Protein AF-A0A7Y3I0J5-F1 (afdb_monomer_lite)

pLDDT: mean 95.9, std 3.93, range [68.69, 98.81]

Sequence (175 aa):
MQFVYGTRGTAEENRWASSRARADAEIFWYRGNGAIEVLPDTQFDAGRERDRSVVLYGNRSTNDAWATLLGDSPVQVDRDAVVIGEKRRAAADLGCLFLRPRPGSAVASVGVVSGTGVEGLRLTERLPYFVSGVAYPDLVLFGSSALETGADGVVAAGFFGHDWSVETGEIRWHD

Foldseek 3Di:
DAEEFFAQDDPLLRCLRQVLSVVVQVLCCVQVVDHHHYYYLVPDDCVPPVLEAYEYREFPRGHPCCCVFPVVPCWHADQFWIGRNPDIDGHRFKWKWAKDCGPPDPRYIYTYGYAHHSNNSVVSSPDPPVDPPDDAARIWMFGPCCVVVPPLRTQKGFYAAPVRHNVNTDIDGND

Secondary structure (DSSP, 8-state):
-EEEE--SS-HHHHHHHHHHHHHHHHHHHHHH----EEEEGGG--TTSSTTS-EEEES-TTT-THHHHHHTT-SEEE-SSEEEETTEEEE-SSEEEEEEEEPTT-SS-EEEEEEESHHHHHHHGGG--TTSTT----SEEEEETTHHHHGGGGEEEEEE--TTS-STTSEEEE--

Structure (mmCIF, N/CA/C/O backbone):
data_AF-A0A7Y3I0J5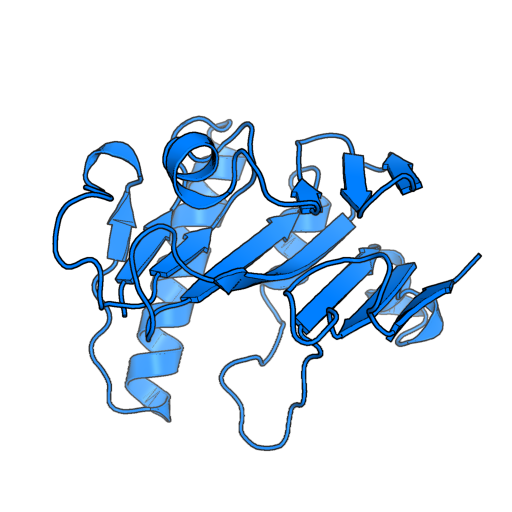-F1
#
_entry.id   AF-A0A7Y3I0J5-F1
#
loop_
_atom_site.group_PDB
_atom_site.id
_atom_site.type_symbol
_atom_site.label_atom_id
_atom_site.label_alt_id
_atom_site.label_comp_id
_atom_site.label_asym_id
_atom_site.label_entity_id
_atom_site.label_seq_id
_atom_site.pdbx_PDB_ins_code
_atom_site.Cartn_x
_atom_site.Cartn_y
_atom_site.Cartn_z
_atom_site.occupancy
_atom_site.B_iso_or_equiv
_atom_site.auth_seq_id
_atom_site.auth_comp_id
_atom_site.auth_asym_id
_atom_site.auth_atom_id
_atom_site.pdbx_PDB_model_num
ATOM 1 N N . MET A 1 1 ? -10.020 8.371 8.917 1.00 90.31 1 MET A N 1
ATOM 2 C CA . MET A 1 1 ? -8.874 7.758 8.221 1.00 90.31 1 MET A CA 1
ATOM 3 C C . MET A 1 1 ? -7.567 8.309 8.791 1.00 90.31 1 MET A C 1
ATOM 5 O O . MET A 1 1 ? -7.599 9.428 9.302 1.00 90.31 1 MET A O 1
ATOM 9 N N . GLN A 1 2 ? -6.480 7.534 8.766 1.00 96.81 2 GLN A N 1
ATOM 10 C CA . GLN A 1 2 ? -5.121 7.912 9.206 1.00 96.81 2 GLN A CA 1
ATOM 11 C C . GLN A 1 2 ? -4.100 7.527 8.133 1.00 96.81 2 GLN A C 1
ATOM 13 O O . GLN A 1 2 ? -4.255 6.482 7.505 1.00 96.81 2 GLN A O 1
ATOM 18 N N . PHE A 1 3 ? -3.064 8.335 7.933 1.00 98.25 3 PHE A N 1
ATOM 19 C CA . PHE A 1 3 ? -1.954 8.056 7.021 1.00 98.25 3 PHE A CA 1
ATOM 20 C C . PHE A 1 3 ? -0.700 7.746 7.828 1.00 98.25 3 PHE A C 1
ATOM 22 O O . PHE A 1 3 ? -0.236 8.582 8.600 1.00 98.25 3 PHE A O 1
ATOM 29 N N . VAL A 1 4 ? -0.162 6.543 7.648 1.00 98.69 4 VAL A N 1
ATOM 30 C CA . VAL A 1 4 ? 0.950 6.022 8.447 1.00 98.69 4 VAL A CA 1
ATOM 31 C C . VAL A 1 4 ? 2.129 5.729 7.533 1.00 98.69 4 VAL A C 1
ATOM 33 O O . VAL A 1 4 ? 2.058 4.834 6.689 1.00 98.69 4 VAL A O 1
ATOM 36 N N . TYR A 1 5 ? 3.216 6.480 7.688 1.00 98.81 5 TYR A N 1
ATOM 37 C CA . TYR A 1 5 ? 4.410 6.323 6.858 1.00 98.81 5 TYR A CA 1
ATOM 38 C C . TYR A 1 5 ? 5.519 5.548 7.570 1.00 98.81 5 TYR A C 1
ATOM 40 O O . TYR A 1 5 ? 5.724 5.694 8.775 1.00 98.81 5 TYR A O 1
ATOM 48 N N . GLY A 1 6 ? 6.243 4.733 6.803 1.00 98.50 6 GLY A N 1
ATOM 49 C CA . GLY A 1 6 ? 7.336 3.914 7.313 1.00 98.50 6 GLY A CA 1
ATOM 50 C C . GLY A 1 6 ? 8.575 4.719 7.710 1.00 98.50 6 GLY A C 1
ATOM 51 O O . GLY A 1 6 ? 8.897 5.729 7.077 1.00 98.50 6 GLY A O 1
ATOM 52 N N . THR A 1 7 ? 9.280 4.265 8.750 1.00 98.62 7 THR A N 1
ATOM 53 C CA . THR A 1 7 ? 10.529 4.891 9.230 1.00 98.62 7 THR A CA 1
ATOM 54 C C . THR A 1 7 ? 11.729 3.941 9.307 1.00 98.62 7 THR A C 1
ATOM 56 O O . THR A 1 7 ? 12.829 4.363 9.673 1.00 98.62 7 THR A O 1
ATOM 59 N N . ARG A 1 8 ? 11.566 2.667 8.927 1.00 98.31 8 ARG A N 1
ATOM 60 C CA . ARG A 1 8 ? 12.633 1.644 8.977 1.00 98.31 8 ARG A CA 1
ATOM 61 C C . ARG A 1 8 ? 13.441 1.500 7.694 1.00 98.31 8 ARG A C 1
ATOM 63 O O . ARG A 1 8 ? 14.372 0.696 7.630 1.00 98.31 8 ARG A O 1
ATOM 70 N N . GLY A 1 9 ? 13.098 2.277 6.675 1.00 97.31 9 GLY A N 1
ATOM 71 C CA . GLY A 1 9 ? 13.823 2.308 5.420 1.00 97.31 9 GLY A CA 1
ATOM 72 C C . GLY A 1 9 ? 15.169 3.023 5.498 1.00 97.31 9 GLY A C 1
ATOM 73 O O . GLY A 1 9 ? 15.611 3.526 6.533 1.00 97.31 9 GLY A O 1
ATOM 74 N N . THR A 1 10 ? 15.828 3.088 4.349 1.00 98.31 10 THR A N 1
ATOM 75 C CA . THR A 1 10 ? 16.941 4.002 4.102 1.00 98.31 10 THR A CA 1
ATOM 76 C C . THR A 1 10 ? 16.472 5.455 4.218 1.00 98.31 10 THR A C 1
ATOM 78 O O . THR A 1 10 ? 15.279 5.761 4.188 1.00 98.31 10 THR A O 1
ATOM 81 N N . ALA A 1 11 ? 17.419 6.394 4.286 1.00 98.38 11 ALA A N 1
ATOM 82 C CA . ALA A 1 11 ? 17.087 7.818 4.308 1.00 98.38 11 ALA A CA 1
ATOM 83 C C . ALA A 1 11 ? 16.247 8.256 3.092 1.00 98.38 11 ALA A C 1
ATOM 85 O O . ALA A 1 11 ? 15.446 9.180 3.207 1.00 98.38 11 ALA A O 1
ATOM 86 N N . GLU A 1 12 ? 16.418 7.616 1.934 1.00 98.12 12 GLU A N 1
ATOM 87 C CA . GLU A 1 12 ? 15.636 7.921 0.736 1.00 98.12 12 GLU A CA 1
ATOM 88 C C . GLU A 1 12 ? 14.224 7.328 0.794 1.00 98.12 12 GLU A C 1
ATOM 90 O O . GLU A 1 12 ? 13.264 8.061 0.562 1.00 98.12 12 GLU A O 1
ATOM 95 N N . GLU A 1 13 ? 14.085 6.063 1.202 1.00 98.44 13 GLU A N 1
ATOM 96 C CA . GLU A 1 13 ? 12.784 5.404 1.411 1.00 98.44 13 GLU A CA 1
ATOM 97 C C . GLU A 1 13 ? 11.933 6.163 2.449 1.00 98.44 13 GLU A C 1
ATOM 99 O O . GLU A 1 13 ? 10.762 6.456 2.210 1.00 98.44 13 GLU A O 1
ATOM 104 N N . ASN A 1 14 ? 12.538 6.574 3.570 1.00 98.62 14 ASN A N 1
ATOM 105 C CA . ASN A 1 14 ? 11.850 7.314 4.633 1.00 98.62 14 ASN A CA 1
ATOM 106 C C . ASN A 1 14 ? 11.419 8.721 4.182 1.00 98.62 14 ASN A C 1
ATOM 108 O O . ASN A 1 14 ? 10.335 9.202 4.538 1.00 98.62 14 ASN A O 1
ATOM 112 N N . ARG A 1 15 ? 12.257 9.404 3.387 1.00 98.50 15 ARG A N 1
ATOM 113 C CA . ARG A 1 15 ? 11.895 10.702 2.793 1.00 98.50 15 ARG A CA 1
ATOM 114 C C . ARG A 1 15 ? 10.734 10.557 1.823 1.00 98.50 15 ARG A C 1
ATOM 116 O O . ARG A 1 15 ? 9.812 11.366 1.895 1.00 98.50 15 ARG A O 1
ATOM 123 N N . TRP A 1 16 ? 10.760 9.546 0.957 1.00 98.44 16 TRP A N 1
ATOM 124 C CA . TRP A 1 16 ? 9.646 9.263 0.057 1.00 98.44 16 TRP A CA 1
ATOM 125 C C . TRP A 1 16 ? 8.353 9.017 0.847 1.00 98.44 16 TRP A C 1
ATOM 127 O O . TRP A 1 16 ? 7.366 9.707 0.607 1.00 98.44 16 TRP A O 1
ATOM 137 N N . ALA A 1 17 ? 8.371 8.130 1.849 1.00 98.56 17 ALA A N 1
ATOM 138 C CA . ALA A 1 17 ? 7.158 7.723 2.564 1.00 98.56 17 ALA A CA 1
ATOM 139 C C . ALA A 1 17 ? 6.494 8.904 3.286 1.00 98.56 17 ALA A C 1
ATOM 141 O O . ALA A 1 17 ? 5.294 9.143 3.143 1.00 98.56 17 ALA A O 1
ATOM 142 N N . SER A 1 18 ? 7.292 9.686 4.019 1.00 98.56 18 SER A N 1
ATOM 143 C CA . SER A 1 18 ? 6.804 10.878 4.722 1.00 98.56 18 SER A CA 1
ATOM 144 C C . SER A 1 18 ? 6.329 11.978 3.767 1.00 98.56 18 SER A C 1
ATOM 146 O O . SER A 1 18 ? 5.318 12.627 4.040 1.00 98.56 18 SER A O 1
ATOM 148 N N . SER A 1 19 ? 7.012 12.177 2.635 1.00 98.25 19 SER A N 1
ATOM 149 C CA . SER A 1 19 ? 6.626 13.186 1.638 1.00 98.25 19 SER A CA 1
ATOM 150 C C . SER A 1 19 ? 5.343 12.791 0.912 1.00 98.25 19 SER A C 1
ATOM 152 O O . SER A 1 19 ? 4.449 13.622 0.761 1.00 98.25 19 SER A O 1
ATOM 154 N N . ARG A 1 20 ? 5.212 11.516 0.523 1.00 98.00 20 ARG A N 1
ATOM 155 C CA . ARG A 1 20 ? 4.022 10.993 -0.154 1.00 98.00 20 ARG A CA 1
ATOM 156 C C . ARG A 1 20 ? 2.790 11.101 0.735 1.00 98.00 20 ARG A C 1
ATOM 158 O O . ARG A 1 20 ? 1.789 11.652 0.284 1.00 98.00 20 ARG A O 1
ATOM 165 N N . ALA A 1 21 ? 2.893 10.663 1.992 1.00 98.19 21 ALA A N 1
ATOM 166 C CA . ALA A 1 21 ? 1.796 10.729 2.954 1.00 98.19 21 ALA A CA 1
ATOM 167 C C . ALA A 1 21 ? 1.311 12.168 3.197 1.00 98.19 21 ALA A C 1
ATOM 169 O O . ALA A 1 21 ? 0.108 12.416 3.265 1.00 98.19 21 ALA A O 1
ATOM 170 N N . ARG A 1 22 ? 2.235 13.135 3.291 1.00 97.75 22 ARG A N 1
ATOM 171 C CA . ARG A 1 22 ? 1.891 14.560 3.430 1.00 97.75 22 ARG A CA 1
ATOM 172 C C . ARG A 1 22 ? 1.218 15.117 2.181 1.00 97.75 22 ARG A C 1
ATOM 174 O O . ARG A 1 22 ? 0.154 15.714 2.297 1.00 97.75 22 ARG A O 1
ATOM 181 N N . ALA A 1 23 ? 1.795 14.870 1.005 1.00 96.88 23 ALA A N 1
ATOM 182 C CA . ALA A 1 23 ? 1.223 15.322 -0.260 1.00 96.88 23 ALA A CA 1
ATOM 183 C C . ALA A 1 23 ? -0.199 14.775 -0.461 1.00 96.88 23 ALA A C 1
ATOM 185 O O . ALA A 1 23 ? -1.099 15.500 -0.874 1.00 96.88 23 ALA A O 1
ATOM 186 N N . ASP A 1 24 ? -0.433 13.513 -0.105 1.00 97.00 24 ASP A N 1
ATOM 187 C CA . ASP A 1 24 ? -1.764 12.915 -0.160 1.00 97.00 24 ASP A CA 1
ATOM 188 C C . ASP A 1 24 ? -2.753 13.523 0.822 1.00 97.00 24 ASP A C 1
ATOM 190 O O . ASP A 1 24 ? -3.915 13.725 0.468 1.00 97.00 24 ASP A O 1
ATOM 194 N N . ALA A 1 25 ? -2.313 13.851 2.037 1.00 96.75 25 ALA A N 1
ATOM 195 C CA . ALA A 1 25 ? -3.166 14.533 3.002 1.00 96.75 25 ALA A CA 1
ATOM 196 C C . ALA A 1 25 ? -3.568 15.926 2.497 1.00 96.75 25 ALA A C 1
ATOM 198 O O . ALA A 1 25 ? -4.726 16.315 2.636 1.00 96.75 25 ALA A O 1
ATOM 199 N N . GLU A 1 26 ? -2.650 16.649 1.854 1.00 95.62 26 GLU A N 1
ATOM 200 C CA . GLU A 1 26 ? -2.918 17.956 1.244 1.00 95.62 26 GLU A CA 1
ATOM 201 C C . GLU A 1 26 ? -3.871 17.853 0.045 1.00 95.62 26 GLU A C 1
ATOM 203 O O . GLU A 1 26 ? -4.814 18.640 -0.066 1.00 95.62 26 GLU A O 1
ATOM 208 N N . ILE A 1 27 ? -3.682 16.856 -0.825 1.00 94.31 27 ILE A N 1
ATOM 209 C CA . ILE A 1 27 ? -4.593 16.587 -1.947 1.00 94.31 27 ILE A CA 1
ATOM 210 C C . ILE A 1 27 ? -5.992 16.256 -1.423 1.00 94.31 27 ILE A C 1
ATOM 212 O O . ILE A 1 27 ? -6.982 16.780 -1.943 1.00 94.31 27 ILE A O 1
ATOM 216 N N . PHE A 1 28 ? -6.089 15.410 -0.396 1.00 93.56 28 PHE A N 1
ATOM 217 C CA . PHE A 1 28 ? -7.363 15.035 0.210 1.00 93.56 28 PHE A CA 1
ATOM 218 C C . PHE A 1 28 ? -8.038 16.219 0.906 1.00 93.56 28 PHE A C 1
ATOM 220 O O . PHE A 1 28 ? -9.247 16.394 0.771 1.00 93.56 28 PHE A O 1
ATOM 227 N N . TRP A 1 29 ? -7.275 17.075 1.587 1.00 94.19 29 TRP A N 1
ATOM 228 C CA . TRP A 1 29 ? -7.786 18.323 2.148 1.00 94.19 29 TRP A CA 1
ATOM 229 C C . TRP A 1 29 ? -8.375 19.217 1.057 1.00 94.19 29 TRP A C 1
ATOM 231 O O . TRP A 1 29 ? -9.531 19.622 1.147 1.00 94.19 29 TRP A O 1
ATOM 241 N N . TYR A 1 30 ? -7.616 19.465 -0.011 1.00 93.44 30 TYR A N 1
ATOM 242 C CA . TYR A 1 30 ? -8.046 20.346 -1.092 1.00 93.44 30 TYR A CA 1
ATOM 243 C C . TYR A 1 30 ? -9.268 19.809 -1.853 1.00 93.44 30 TYR A C 1
ATOM 245 O O . TYR A 1 30 ? -10.182 20.567 -2.170 1.00 93.44 30 TYR A O 1
ATOM 253 N N . ARG A 1 31 ? -9.300 18.505 -2.160 1.00 91.06 31 ARG A N 1
ATOM 254 C CA . ARG A 1 31 ? -10.353 17.897 -2.995 1.00 91.06 31 ARG A CA 1
ATOM 255 C C . ARG A 1 31 ? -11.546 17.375 -2.205 1.00 91.06 31 ARG A C 1
ATOM 257 O O . ARG A 1 31 ? -12.673 17.456 -2.680 1.00 91.06 31 ARG A O 1
ATOM 264 N N . GLY A 1 32 ? -11.288 16.784 -1.045 1.00 88.38 32 GLY A N 1
ATOM 265 C CA . GLY A 1 32 ? -12.277 16.108 -0.208 1.00 88.38 32 GLY A CA 1
ATOM 266 C C . GLY A 1 32 ? -12.728 16.920 1.003 1.00 88.38 32 GLY A C 1
ATOM 267 O O . GLY A 1 32 ? -13.616 16.461 1.717 1.00 88.38 32 GLY A O 1
ATOM 268 N N . ASN A 1 33 ? -12.134 18.098 1.250 1.00 90.81 33 ASN A N 1
ATOM 269 C CA . ASN A 1 33 ? -12.393 18.936 2.428 1.00 90.81 33 ASN A CA 1
ATOM 270 C C . ASN A 1 33 ? -12.268 18.154 3.753 1.00 90.81 33 ASN A C 1
ATOM 272 O O . ASN A 1 33 ? -13.052 18.334 4.686 1.00 90.81 33 ASN A O 1
ATOM 276 N N . GLY A 1 34 ? -11.307 17.228 3.816 1.00 88.75 34 GLY A N 1
ATOM 277 C CA . GLY A 1 34 ? -11.085 16.367 4.972 1.00 88.75 34 GLY A CA 1
ATOM 278 C C . GLY A 1 34 ? -9.684 16.524 5.545 1.00 88.75 34 GLY A C 1
ATOM 279 O O . GLY A 1 34 ? -8.703 16.557 4.809 1.00 88.75 34 GLY A O 1
ATOM 280 N N . ALA A 1 35 ? -9.585 16.600 6.870 1.00 92.50 35 ALA A N 1
ATOM 281 C CA . ALA A 1 35 ? -8.309 16.646 7.574 1.00 92.50 35 ALA A CA 1
ATOM 282 C C . ALA A 1 35 ? -7.865 15.223 7.939 1.00 92.50 35 ALA A C 1
ATOM 284 O O . ALA A 1 35 ? -8.529 14.539 8.723 1.00 92.50 35 ALA A O 1
ATOM 285 N N . ILE A 1 36 ? -6.754 14.773 7.354 1.00 95.00 36 ILE A N 1
ATOM 286 C CA . ILE A 1 36 ? -6.182 13.454 7.626 1.00 95.00 36 ILE A CA 1
ATOM 287 C C . ILE A 1 36 ? -5.007 13.589 8.583 1.00 95.00 36 ILE A C 1
ATOM 289 O O . ILE A 1 36 ? -4.110 14.405 8.397 1.00 95.00 36 ILE A O 1
ATOM 293 N N . GLU A 1 37 ? -5.019 12.752 9.611 1.00 96.31 37 GLU A N 1
ATOM 294 C CA . GLU A 1 37 ? -3.907 12.611 10.537 1.00 96.31 37 GLU A CA 1
ATOM 295 C C . GLU A 1 37 ? -2.749 11.885 9.835 1.00 96.31 37 GLU A C 1
ATOM 297 O O . GLU A 1 37 ? -2.947 10.778 9.329 1.00 96.31 37 GLU A O 1
ATOM 302 N N . VAL A 1 38 ? -1.561 12.496 9.803 1.00 98.31 38 VAL A N 1
ATOM 303 C CA . VAL A 1 38 ? -0.343 11.915 9.215 1.00 98.31 38 VAL A CA 1
ATOM 304 C C . VAL A 1 38 ? 0.656 11.619 10.328 1.00 98.31 38 VAL A C 1
ATOM 306 O O . VAL A 1 38 ? 1.093 12.536 11.021 1.00 98.31 38 VAL A O 1
ATOM 309 N N . LEU A 1 39 ? 1.021 10.350 10.493 1.00 98.12 39 LEU A N 1
ATOM 310 C CA . LEU A 1 39 ? 1.845 9.861 11.599 1.00 98.12 39 LEU A CA 1
ATOM 311 C C . LEU A 1 39 ? 2.965 8.937 11.094 1.00 98.12 39 LEU A C 1
ATOM 313 O O . LEU A 1 39 ? 2.760 8.198 10.129 1.00 98.12 39 LEU A O 1
ATOM 317 N N . PRO A 1 40 ? 4.146 8.942 11.737 1.00 98.62 40 PRO A N 1
ATOM 318 C CA . PRO A 1 40 ? 5.121 7.878 11.541 1.00 98.62 40 PRO A CA 1
ATOM 319 C C . PRO A 1 40 ? 4.586 6.562 12.120 1.00 98.62 40 PRO A C 1
ATOM 321 O O . PRO A 1 40 ? 3.868 6.55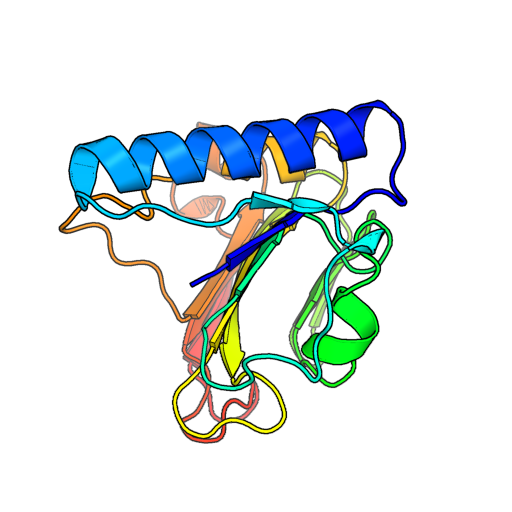8 13.122 1.00 98.62 40 PRO A O 1
ATOM 324 N N . ASP A 1 41 ? 4.999 5.439 11.541 1.00 98.38 41 ASP A N 1
ATOM 325 C CA . ASP A 1 41 ? 4.720 4.085 12.039 1.00 98.38 41 ASP A CA 1
ATOM 326 C C . ASP A 1 41 ? 5.059 3.890 13.531 1.00 98.38 41 ASP A C 1
ATOM 328 O O . ASP A 1 41 ? 4.302 3.251 14.254 1.00 98.38 41 ASP A O 1
ATOM 332 N N . THR A 1 42 ? 6.117 4.529 14.030 1.00 98.12 42 THR A N 1
ATOM 333 C CA . THR A 1 42 ? 6.518 4.517 15.453 1.00 98.12 42 THR A CA 1
ATOM 334 C C . THR A 1 42 ? 5.510 5.145 16.421 1.00 98.12 42 THR A C 1
ATOM 336 O O . THR A 1 42 ? 5.595 4.904 17.624 1.00 98.12 42 THR A O 1
ATOM 339 N N . GLN A 1 43 ? 4.572 5.957 15.929 1.00 97.75 43 GLN A N 1
ATOM 340 C CA . GLN A 1 43 ? 3.499 6.565 16.727 1.00 97.75 43 GLN A CA 1
ATOM 341 C C . GLN A 1 43 ? 2.136 5.918 16.463 1.00 97.75 43 GLN A C 1
ATOM 343 O O . GLN A 1 43 ? 1.148 6.286 17.100 1.00 97.75 43 GLN A O 1
ATOM 348 N N . PHE A 1 44 ? 2.064 4.969 15.530 1.00 97.62 44 PHE A N 1
ATOM 349 C CA . PHE A 1 44 ? 0.826 4.292 15.197 1.00 97.62 44 PHE A CA 1
ATOM 350 C C . PHE A 1 44 ? 0.506 3.188 16.210 1.00 97.62 44 PHE A C 1
ATOM 352 O O . PHE A 1 44 ? 1.312 2.295 16.464 1.00 97.62 44 PHE A O 1
ATOM 359 N N . ASP A 1 45 ? -0.712 3.219 16.748 1.00 95.88 45 ASP A N 1
ATOM 360 C CA . ASP A 1 45 ? -1.248 2.180 17.624 1.00 95.88 45 ASP A CA 1
ATOM 361 C C . ASP A 1 45 ? -2.412 1.471 16.924 1.00 95.88 45 ASP A C 1
ATOM 363 O O . ASP A 1 45 ? -3.521 2.000 16.817 1.00 95.88 45 ASP A O 1
ATOM 367 N N . ALA A 1 46 ? -2.164 0.244 16.464 1.00 93.12 46 ALA A N 1
ATOM 368 C CA . ALA A 1 46 ? -3.156 -0.556 15.751 1.00 93.12 46 ALA A CA 1
ATOM 369 C C . ALA A 1 46 ? -4.376 -0.931 16.612 1.00 93.12 46 ALA A C 1
ATOM 371 O O . ALA A 1 46 ? -5.448 -1.206 16.061 1.00 93.12 46 ALA A O 1
ATOM 372 N N . GLY A 1 47 ? -4.235 -0.945 17.942 1.00 91.81 47 GLY A N 1
ATOM 373 C CA . GLY A 1 47 ? -5.301 -1.269 18.886 1.00 91.81 47 GLY A CA 1
ATOM 374 C C . GLY A 1 47 ? -6.236 -0.096 19.175 1.00 91.81 47 GLY A C 1
ATOM 375 O O . GLY A 1 47 ? -7.387 -0.326 19.571 1.00 91.81 47 GLY A O 1
ATOM 376 N N . ARG A 1 48 ? -5.777 1.142 18.947 1.00 92.06 48 ARG A N 1
ATOM 377 C CA . ARG A 1 48 ? -6.577 2.364 19.090 1.00 92.06 48 ARG A CA 1
ATOM 378 C C . ARG A 1 48 ? -7.381 2.643 17.827 1.00 92.06 48 ARG A C 1
ATOM 380 O O . ARG A 1 48 ? -6.932 2.419 16.704 1.00 92.06 48 ARG A O 1
ATOM 387 N N . GLU A 1 49 ? -8.605 3.126 18.043 1.00 89.25 49 GLU A N 1
ATOM 388 C CA . GLU A 1 49 ? -9.505 3.598 16.983 1.00 89.25 49 GLU A CA 1
ATOM 389 C C . GLU A 1 49 ? -9.643 2.594 15.826 1.00 89.25 49 GLU A C 1
ATOM 391 O O . GLU A 1 49 ? -9.477 2.936 14.655 1.00 89.25 49 GLU A O 1
ATOM 396 N N . ARG A 1 50 ? -9.916 1.326 16.170 1.00 92.81 50 ARG A N 1
ATOM 397 C CA . ARG A 1 50 ? -9.931 0.194 15.226 1.00 92.81 50 ARG A CA 1
ATOM 398 C C . ARG A 1 50 ? -10.872 0.377 14.038 1.00 92.81 50 ARG A C 1
ATOM 400 O O . ARG A 1 50 ? -10.581 -0.134 12.967 1.00 92.81 50 ARG A O 1
ATOM 407 N N . ASP A 1 51 ? -11.927 1.167 14.202 1.00 96.62 51 ASP A N 1
ATOM 408 C CA . ASP A 1 51 ? -12.907 1.454 13.151 1.00 96.62 51 ASP A CA 1
ATOM 409 C C . ASP A 1 51 ? -12.538 2.662 12.26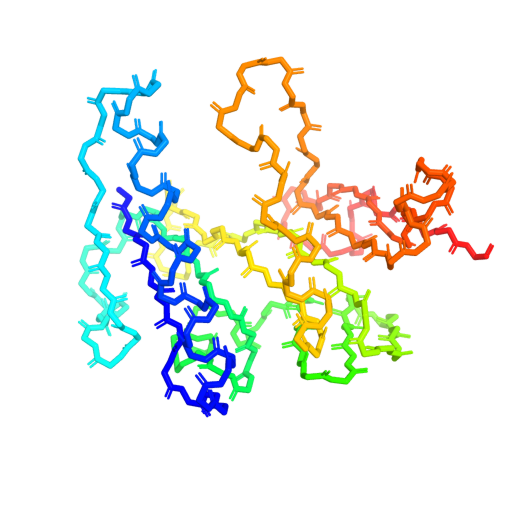6 1.00 96.62 51 ASP A C 1
ATOM 411 O O . ASP A 1 51 ? -13.339 3.110 11.447 1.00 96.62 51 ASP A O 1
ATOM 415 N N . ARG A 1 52 ?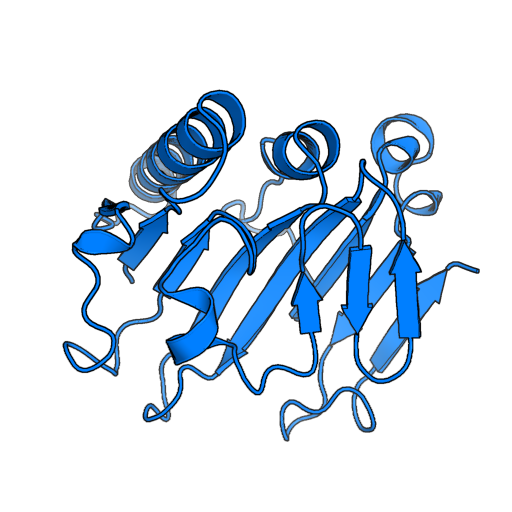 -11.312 3.196 12.375 1.00 95.50 52 ARG A N 1
ATOM 416 C CA . ARG A 1 52 ? -10.757 4.145 11.393 1.00 95.50 52 ARG A CA 1
ATOM 417 C C . ARG A 1 52 ? -9.972 3.387 10.321 1.00 95.50 52 ARG A C 1
ATOM 419 O O . ARG A 1 52 ? -9.048 2.647 10.637 1.00 95.50 52 ARG A O 1
ATOM 426 N N . SER A 1 53 ? -10.260 3.626 9.044 1.00 97.06 53 SER A N 1
ATOM 427 C CA . SER A 1 53 ? -9.390 3.124 7.968 1.00 97.06 53 SER A CA 1
ATOM 428 C C . SER A 1 53 ? -8.000 3.762 8.025 1.00 97.06 53 SER A C 1
ATOM 430 O O . SER A 1 53 ? -7.856 4.923 8.427 1.00 97.06 53 SER A O 1
ATOM 432 N N . VAL A 1 54 ? -6.986 3.023 7.595 1.00 97.94 54 VAL A N 1
ATOM 433 C CA . VAL A 1 54 ? -5.583 3.455 7.595 1.00 97.94 54 VAL A CA 1
ATOM 434 C C . VAL A 1 54 ? -5.027 3.336 6.181 1.00 97.94 54 VAL A C 1
ATOM 436 O O . VAL A 1 54 ? -5.370 2.391 5.481 1.00 97.94 54 VAL A O 1
ATOM 439 N N . VAL A 1 55 ? -4.174 4.267 5.756 1.00 98.31 55 VAL A N 1
ATOM 440 C CA . VAL A 1 55 ? -3.336 4.097 4.562 1.00 98.31 55 VAL A CA 1
ATOM 441 C C . VAL A 1 55 ? -1.886 3.956 4.998 1.00 98.31 55 VAL A C 1
ATOM 443 O O . VAL A 1 55 ? -1.367 4.836 5.688 1.00 98.31 55 VAL A O 1
ATOM 446 N N . LEU A 1 56 ? -1.249 2.853 4.611 1.00 98.62 56 LEU A N 1
ATOM 447 C CA . LEU A 1 56 ? 0.171 2.614 4.841 1.00 98.62 56 LEU A CA 1
ATOM 448 C C . LEU A 1 56 ? 0.994 3.098 3.653 1.00 98.62 56 LEU A C 1
ATOM 450 O O . LEU A 1 56 ? 0.701 2.754 2.509 1.00 98.62 56 LEU A O 1
ATOM 454 N N . TYR A 1 57 ? 2.055 3.843 3.953 1.00 98.75 57 TYR A N 1
ATOM 455 C CA . TYR A 1 57 ? 3.071 4.259 2.993 1.00 98.75 57 TYR A CA 1
ATOM 456 C C . TYR A 1 57 ? 4.371 3.527 3.304 1.00 98.75 57 TYR A C 1
ATOM 458 O O . TYR A 1 57 ? 4.908 3.640 4.412 1.00 98.75 57 TYR A O 1
ATOM 466 N N . GLY A 1 58 ? 4.863 2.767 2.332 1.00 98.50 58 GLY A N 1
ATOM 467 C CA . GLY A 1 58 ? 6.025 1.892 2.478 1.00 98.50 58 GLY A CA 1
ATOM 468 C C . GLY A 1 58 ? 5.662 0.433 2.236 1.00 98.50 58 GLY A C 1
ATOM 469 O O . GLY A 1 58 ? 4.619 0.116 1.672 1.00 98.50 58 GLY A O 1
ATOM 470 N N . ASN A 1 59 ? 6.544 -0.465 2.641 1.00 98.62 59 ASN A N 1
ATOM 471 C CA . ASN A 1 59 ? 6.444 -1.906 2.429 1.00 98.62 59 ASN A CA 1
ATOM 472 C C . ASN A 1 59 ? 6.814 -2.665 3.714 1.00 98.62 59 ASN A C 1
ATOM 474 O O . ASN A 1 59 ? 7.152 -2.045 4.728 1.00 98.62 59 ASN A O 1
ATOM 478 N N . ARG A 1 60 ? 6.771 -4.001 3.678 1.00 98.38 60 ARG A N 1
ATOM 479 C CA . ARG A 1 60 ? 7.030 -4.865 4.841 1.00 98.38 60 ARG A CA 1
ATOM 480 C C . ARG A 1 60 ? 8.359 -4.576 5.540 1.00 98.38 60 ARG A C 1
ATOM 482 O O . ARG A 1 60 ? 8.439 -4.678 6.759 1.00 98.38 60 ARG A O 1
ATOM 489 N N . SER A 1 61 ? 9.381 -4.203 4.775 1.00 98.06 61 SER A N 1
ATOM 490 C CA . SER A 1 61 ? 10.729 -3.927 5.281 1.00 98.06 61 SER A CA 1
ATOM 491 C C . SER A 1 61 ? 10.929 -2.493 5.771 1.00 98.06 61 SER A C 1
ATOM 493 O O . SER A 1 61 ? 11.941 -2.199 6.405 1.00 98.06 61 SER A O 1
ATOM 495 N N . THR A 1 62 ? 10.006 -1.579 5.463 1.00 98.44 62 THR A N 1
ATOM 496 C CA . THR A 1 62 ? 10.180 -0.138 5.713 1.00 98.44 62 THR A CA 1
ATOM 497 C C . THR A 1 62 ? 9.140 0.461 6.657 1.00 98.44 62 THR A C 1
ATOM 499 O O . THR A 1 62 ? 9.389 1.544 7.186 1.00 98.44 62 THR A O 1
ATOM 502 N N . ASN A 1 63 ? 8.016 -0.223 6.901 1.00 98.62 63 ASN A N 1
ATOM 503 C CA . ASN A 1 63 ? 6.925 0.253 7.751 1.00 98.62 63 ASN A CA 1
ATOM 504 C C . ASN A 1 63 ? 6.593 -0.756 8.869 1.00 98.62 63 ASN A C 1
ATOM 506 O O . ASN A 1 63 ? 6.088 -1.846 8.595 1.00 98.62 63 ASN A O 1
ATOM 510 N N . ASP A 1 64 ? 6.824 -0.375 10.129 1.00 97.94 64 ASP A N 1
ATOM 511 C CA . ASP A 1 64 ? 6.605 -1.238 11.306 1.00 97.94 64 ASP A CA 1
ATOM 512 C C . ASP A 1 64 ? 5.142 -1.669 11.488 1.00 97.94 64 ASP A C 1
ATOM 514 O O . ASP A 1 64 ? 4.865 -2.734 12.045 1.00 97.94 64 ASP A O 1
ATOM 518 N N . ALA A 1 65 ? 4.184 -0.873 11.005 1.00 98.06 65 ALA A N 1
ATOM 519 C CA . ALA A 1 65 ? 2.765 -1.200 11.115 1.00 98.06 65 ALA A CA 1
ATOM 520 C C . ALA A 1 65 ? 2.354 -2.361 10.191 1.00 98.06 65 ALA A C 1
ATOM 522 O O . ALA A 1 65 ? 1.287 -2.950 10.389 1.00 98.06 65 ALA A O 1
ATOM 523 N N . TRP A 1 66 ? 3.189 -2.712 9.203 1.00 98.62 66 TRP A N 1
ATOM 524 C CA . TRP A 1 66 ? 2.886 -3.749 8.218 1.00 98.62 66 TRP A CA 1
ATOM 525 C C . TRP A 1 66 ? 2.644 -5.107 8.867 1.00 98.62 66 TRP A C 1
ATOM 527 O O . TRP A 1 66 ? 1.641 -5.748 8.574 1.00 98.62 66 TRP A O 1
ATOM 537 N N . ALA A 1 67 ? 3.526 -5.548 9.767 1.00 97.31 67 ALA A N 1
ATOM 538 C CA . ALA A 1 67 ? 3.404 -6.865 10.392 1.00 97.31 67 ALA A CA 1
ATOM 539 C C . ALA A 1 67 ? 2.075 -7.014 11.152 1.00 97.31 67 ALA A C 1
ATOM 541 O O . ALA A 1 67 ? 1.407 -8.037 11.039 1.00 97.31 67 ALA A O 1
ATOM 542 N N . THR A 1 68 ? 1.660 -5.964 11.863 1.00 96.75 68 THR A N 1
ATOM 543 C CA . THR A 1 68 ? 0.432 -5.961 12.667 1.00 96.75 68 THR A CA 1
ATOM 544 C C . THR A 1 68 ? -0.837 -5.880 11.819 1.00 96.75 68 THR A C 1
ATOM 546 O O 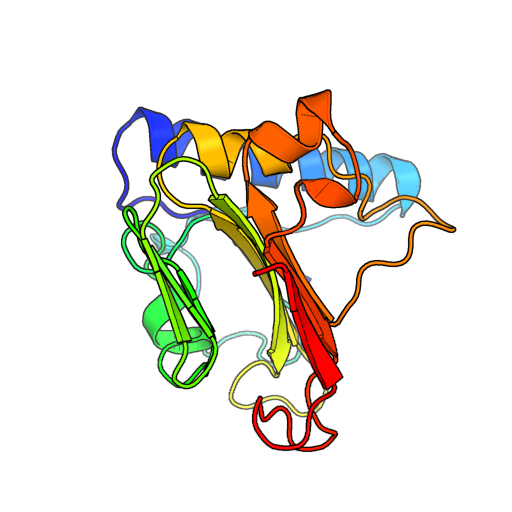. THR A 1 68 ? -1.844 -6.493 12.164 1.00 96.75 68 THR A O 1
ATOM 549 N N . LEU A 1 69 ? -0.826 -5.105 10.732 1.00 97.81 69 LEU A N 1
ATOM 550 C CA . LEU A 1 69 ? -2.026 -4.859 9.922 1.00 97.81 69 LEU A CA 1
ATOM 551 C C . LEU A 1 69 ? -2.169 -5.802 8.723 1.00 97.81 69 LEU A C 1
ATOM 553 O O . LEU A 1 69 ? -3.283 -6.035 8.265 1.00 97.81 69 LEU A O 1
ATOM 557 N N . LEU A 1 70 ? -1.052 -6.298 8.194 1.00 98.38 70 LEU A N 1
ATOM 558 C CA . LEU A 1 70 ? -0.958 -6.995 6.910 1.00 98.38 70 LEU A CA 1
ATOM 559 C C . LEU A 1 70 ? -0.102 -8.268 6.988 1.00 98.38 70 LEU A C 1
ATOM 561 O O . LEU A 1 70 ? 0.199 -8.846 5.947 1.00 98.38 70 LEU A O 1
ATOM 565 N N . GLY A 1 71 ? 0.294 -8.728 8.181 1.00 97.12 71 GLY A N 1
ATOM 566 C CA . GLY A 1 71 ? 1.110 -9.939 8.345 1.00 97.12 71 GLY A CA 1
ATOM 567 C C . GLY A 1 71 ? 0.504 -11.176 7.673 1.00 97.12 71 GLY A C 1
ATOM 568 O O . GLY A 1 71 ? 1.219 -11.905 6.992 1.00 97.12 71 GLY A O 1
ATOM 569 N N . ASP A 1 72 ? -0.819 -11.326 7.768 1.00 96.12 72 ASP A N 1
ATOM 570 C CA . ASP A 1 72 ? -1.585 -12.428 7.163 1.00 96.12 72 ASP A CA 1
ATOM 571 C C . ASP A 1 72 ? -2.165 -12.076 5.779 1.00 96.12 72 ASP A C 1
ATOM 573 O O . ASP A 1 72 ? -2.988 -12.804 5.224 1.00 96.12 72 ASP A O 1
ATOM 577 N N . SER A 1 73 ? -1.788 -10.927 5.211 1.00 97.94 73 SER A N 1
ATOM 578 C CA . SER A 1 73 ? -2.235 -10.534 3.874 1.00 97.94 73 SER A CA 1
ATOM 579 C C . SER A 1 73 ? -1.684 -11.512 2.825 1.00 97.94 73 SER A C 1
ATOM 581 O O . SER A 1 73 ? -0.479 -11.785 2.838 1.00 97.94 73 SER A O 1
ATOM 583 N N . PRO A 1 74 ? -2.498 -11.966 1.850 1.00 98.06 74 PRO A N 1
ATOM 584 C CA . PRO A 1 74 ? -1.999 -12.743 0.714 1.00 98.06 74 PRO A CA 1
ATOM 585 C C . PRO A 1 74 ? -1.134 -11.893 -0.230 1.00 98.06 74 PRO A C 1
ATOM 587 O O . PRO A 1 74 ? -0.517 -12.423 -1.150 1.00 98.06 74 PRO A O 1
ATOM 590 N N . VAL A 1 75 ? -1.094 -10.573 -0.012 1.00 98.69 75 VAL A N 1
ATOM 591 C CA . VAL A 1 75 ? -0.242 -9.625 -0.727 1.00 98.69 75 VAL A CA 1
ATOM 592 C C . VAL A 1 75 ? 0.852 -9.138 0.206 1.00 98.69 75 VAL A C 1
ATOM 594 O O . VAL A 1 75 ? 0.563 -8.493 1.217 1.00 98.69 75 VAL A O 1
ATOM 597 N N . GLN A 1 76 ? 2.101 -9.425 -0.148 1.00 98.69 76 GLN A N 1
ATOM 598 C CA . GLN A 1 76 ? 3.292 -8.986 0.573 1.00 98.69 76 GLN A CA 1
ATOM 599 C C . GLN A 1 76 ? 4.192 -8.204 -0.379 1.00 98.69 76 GLN A C 1
ATOM 601 O O . GLN A 1 76 ? 4.552 -8.699 -1.445 1.00 98.69 76 GLN A O 1
ATOM 606 N N . VAL A 1 77 ? 4.567 -6.989 0.014 1.00 98.75 77 VAL A N 1
ATOM 607 C CA . VAL A 1 77 ? 5.508 -6.142 -0.728 1.00 98.75 77 VAL A CA 1
ATOM 608 C C . VAL A 1 77 ? 6.759 -5.993 0.119 1.00 98.75 77 VAL A C 1
ATOM 610 O O . VAL A 1 77 ? 6.668 -5.638 1.295 1.00 98.75 77 VAL A O 1
ATOM 613 N N . ASP A 1 78 ? 7.914 -6.258 -0.474 1.00 96.94 78 ASP A N 1
ATOM 614 C CA . ASP A 1 78 ? 9.227 -6.043 0.131 1.00 96.94 78 ASP A CA 1
ATOM 615 C C . ASP A 1 78 ? 10.062 -5.096 -0.751 1.00 96.94 78 ASP A C 1
ATOM 617 O O . ASP A 1 78 ? 9.541 -4.459 -1.666 1.00 96.94 78 ASP A O 1
ATOM 621 N N . ARG A 1 79 ? 11.360 -4.960 -0.485 1.00 96.19 79 ARG A N 1
ATOM 622 C CA . ARG A 1 79 ? 12.270 -4.126 -1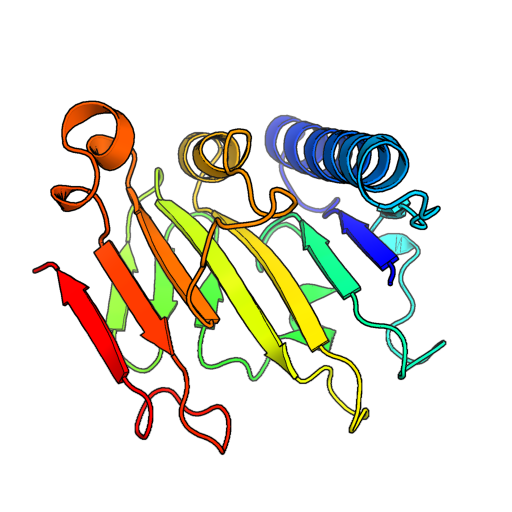.277 1.00 96.19 79 ARG A CA 1
ATOM 623 C C . ARG A 1 79 ? 12.549 -4.680 -2.666 1.00 96.19 79 ARG A C 1
ATOM 625 O O . ARG A 1 79 ? 12.831 -3.895 -3.563 1.00 96.19 79 ARG A O 1
ATOM 632 N N . ASP A 1 80 ? 12.522 -5.997 -2.826 1.00 97.00 80 ASP A N 1
ATOM 633 C CA . ASP A 1 80 ? 13.013 -6.700 -4.015 1.00 97.00 80 ASP A CA 1
ATOM 634 C C . ASP A 1 80 ? 11.918 -7.452 -4.780 1.00 97.00 80 ASP A C 1
ATOM 636 O O . ASP A 1 80 ? 12.134 -7.885 -5.914 1.00 97.00 80 ASP A O 1
ATOM 640 N N . ALA A 1 81 ? 10.751 -7.647 -4.165 1.00 98.12 81 ALA A N 1
ATOM 641 C CA . ALA A 1 81 ? 9.679 -8.423 -4.757 1.00 98.12 81 ALA A CA 1
ATOM 642 C C . ALA A 1 81 ? 8.299 -8.086 -4.194 1.00 98.12 81 ALA A C 1
ATOM 644 O O . ALA A 1 81 ? 8.142 -7.610 -3.068 1.00 98.12 81 ALA A O 1
ATOM 645 N N . VAL A 1 82 ? 7.294 -8.449 -4.985 1.00 98.69 82 VAL A N 1
ATOM 646 C CA . VAL A 1 82 ? 5.894 -8.525 -4.579 1.00 98.69 82 VAL A CA 1
ATOM 647 C C . VAL A 1 82 ? 5.427 -9.972 -4.679 1.00 98.69 82 VAL A C 1
ATOM 649 O O . VAL A 1 82 ? 5.712 -10.664 -5.658 1.00 98.69 82 VAL A O 1
ATOM 652 N N . VAL A 1 83 ? 4.713 -10.434 -3.660 1.00 98.62 83 VAL A N 1
ATOM 653 C CA . VAL A 1 83 ? 4.027 -11.729 -3.626 1.00 98.62 83 VAL A CA 1
ATOM 654 C C . VAL A 1 83 ? 2.530 -11.471 -3.560 1.00 98.62 83 VAL A C 1
ATOM 656 O O . VAL A 1 83 ? 2.095 -10.646 -2.759 1.00 98.62 83 VAL A O 1
ATOM 659 N N . ILE A 1 84 ? 1.759 -12.159 -4.398 1.00 98.56 84 ILE A N 1
ATOM 660 C CA . ILE A 1 84 ? 0.293 -12.124 -4.427 1.00 98.56 84 ILE A CA 1
ATOM 661 C C . ILE A 1 84 ? -0.183 -13.578 -4.541 1.00 98.56 84 ILE A C 1
ATOM 663 O O . ILE A 1 84 ? -0.036 -14.206 -5.595 1.00 98.56 84 ILE A O 1
ATOM 667 N N . GLY A 1 85 ? -0.720 -14.120 -3.447 1.00 97.38 85 GLY A N 1
ATOM 668 C CA . GLY A 1 85 ? -1.014 -15.548 -3.326 1.00 97.38 85 GLY A CA 1
ATOM 669 C C . GLY A 1 85 ? 0.258 -16.377 -3.523 1.00 97.38 85 GLY A C 1
ATOM 670 O O . GLY A 1 85 ? 1.278 -16.132 -2.882 1.00 97.38 85 GLY A O 1
ATOM 671 N N . GLU A 1 86 ? 0.223 -17.325 -4.457 1.00 95.94 86 GLU A N 1
ATOM 672 C CA . GLU A 1 86 ? 1.371 -18.187 -4.781 1.00 95.94 86 GLU A CA 1
ATOM 673 C C . GLU A 1 86 ? 2.368 -17.551 -5.766 1.00 95.94 86 GLU A C 1
ATOM 675 O O . GLU A 1 86 ? 3.483 -18.048 -5.946 1.00 95.94 86 GLU A O 1
ATOM 680 N N . LYS A 1 87 ? 1.995 -16.449 -6.428 1.00 97.25 87 LYS A N 1
ATOM 681 C CA . LYS A 1 87 ? 2.823 -15.822 -7.463 1.00 97.25 87 LYS A CA 1
ATOM 682 C C . LYS A 1 87 ? 3.756 -14.774 -6.862 1.00 97.25 87 LYS A C 1
ATOM 684 O O . LYS A 1 87 ? 3.326 -13.863 -6.155 1.00 97.25 87 LYS A O 1
ATOM 689 N N . ARG A 1 88 ? 5.043 -14.864 -7.208 1.00 97.31 88 ARG A N 1
ATOM 690 C CA . ARG A 1 88 ? 6.088 -13.896 -6.840 1.00 97.31 88 ARG A CA 1
ATOM 691 C C . ARG A 1 88 ? 6.606 -13.178 -8.082 1.00 97.31 88 ARG A C 1
ATOM 693 O O . ARG A 1 88 ? 7.036 -13.822 -9.035 1.00 97.31 88 ARG A O 1
ATOM 700 N N . ARG A 1 89 ? 6.659 -11.848 -8.030 1.00 97.69 89 ARG A N 1
ATOM 701 C CA . ARG A 1 89 ? 7.348 -11.000 -9.007 1.00 97.69 89 ARG A CA 1
ATOM 702 C C . ARG A 1 89 ? 8.530 -10.313 -8.331 1.00 97.69 89 ARG A C 1
ATOM 704 O O . ARG A 1 89 ? 8.330 -9.456 -7.478 1.00 97.69 89 ARG A O 1
ATOM 711 N N . ALA A 1 90 ? 9.748 -10.695 -8.707 1.00 97.62 90 ALA A N 1
ATOM 712 C CA . ALA A 1 90 ? 10.972 -10.047 -8.241 1.00 97.62 90 ALA A CA 1
ATOM 713 C C . ALA A 1 90 ? 11.408 -8.973 -9.243 1.00 97.62 90 ALA A C 1
ATOM 715 O O . ALA A 1 90 ? 11.634 -9.285 -10.411 1.00 97.62 90 ALA A O 1
ATOM 716 N N . ALA A 1 91 ? 11.484 -7.729 -8.784 1.00 97.00 91 ALA A N 1
ATOM 717 C CA . ALA A 1 91 ? 11.945 -6.561 -9.528 1.00 97.00 91 ALA A CA 1
ATOM 718 C C . ALA A 1 91 ? 12.077 -5.380 -8.551 1.00 97.00 91 ALA A C 1
ATOM 720 O O . ALA A 1 91 ? 11.365 -5.335 -7.548 1.00 97.00 91 ALA A O 1
ATOM 721 N N . ALA A 1 92 ? 12.972 -4.432 -8.827 1.00 95.94 92 ALA A N 1
ATOM 722 C CA . ALA A 1 92 ? 13.261 -3.290 -7.946 1.00 95.94 92 ALA A CA 1
ATOM 723 C C . ALA A 1 92 ? 12.516 -1.997 -8.342 1.00 95.94 92 ALA A C 1
ATOM 725 O O . ALA A 1 92 ? 12.804 -0.929 -7.804 1.00 95.94 92 ALA A O 1
ATOM 726 N N . ASP A 1 93 ? 11.590 -2.098 -9.294 1.00 96.94 93 ASP A N 1
ATOM 727 C CA . ASP A 1 93 ? 10.897 -0.986 -9.943 1.00 96.94 93 ASP A CA 1
ATOM 728 C C . ASP A 1 93 ? 9.378 -1.225 -10.044 1.00 96.94 93 ASP A C 1
ATOM 730 O O . ASP A 1 93 ? 8.733 -0.819 -11.009 1.00 96.94 93 ASP A O 1
ATOM 734 N N . LEU A 1 94 ? 8.785 -1.899 -9.053 1.00 98.31 94 LEU A N 1
ATOM 735 C CA . LEU A 1 94 ? 7.346 -2.166 -9.017 1.00 98.31 94 LEU A CA 1
ATOM 736 C C . LEU A 1 94 ? 6.632 -1.166 -8.113 1.00 98.31 94 LEU A C 1
ATOM 738 O O . LEU A 1 94 ? 6.956 -1.056 -6.933 1.00 98.31 94 LEU A O 1
ATOM 742 N N . GLY A 1 95 ? 5.613 -0.495 -8.639 1.00 98.12 95 GLY A N 1
ATOM 743 C CA . GLY A 1 95 ? 4.609 0.216 -7.854 1.00 98.12 95 GLY A CA 1
ATOM 744 C C . GLY A 1 95 ? 3.448 -0.716 -7.512 1.00 98.12 95 GLY A C 1
ATOM 745 O O . GLY A 1 95 ? 3.034 -1.534 -8.336 1.00 98.12 95 GLY A O 1
ATOM 746 N N . CYS A 1 96 ? 2.919 -0.612 -6.295 1.00 98.38 96 CYS A N 1
ATOM 747 C CA . CYS A 1 96 ? 1.833 -1.464 -5.825 1.00 98.38 96 CYS A CA 1
ATOM 748 C C . CYS A 1 96 ? 0.821 -0.655 -5.012 1.00 98.38 96 CYS A C 1
ATOM 750 O O . CYS A 1 96 ? 1.180 -0.028 -4.010 1.00 98.38 96 CYS A O 1
ATOM 752 N N . LEU A 1 97 ? -0.445 -0.705 -5.425 1.00 98.50 97 LEU A N 1
ATOM 753 C CA . LEU A 1 97 ? -1.572 -0.261 -4.611 1.00 98.50 97 LEU A CA 1
ATOM 754 C C . LEU A 1 97 ? -2.457 -1.458 -4.301 1.00 98.50 97 LEU A C 1
ATOM 756 O O . LEU A 1 97 ? -2.776 -2.231 -5.205 1.00 98.50 97 LEU A O 1
ATOM 760 N N . PHE A 1 98 ? -2.892 -1.591 -3.052 1.00 98.56 98 PHE A N 1
ATOM 761 C CA . PHE A 1 98 ? -3.939 -2.552 -2.726 1.00 98.56 98 PHE A CA 1
ATOM 762 C C . PHE A 1 98 ? -4.731 -2.184 -1.471 1.00 98.56 98 PHE A C 1
ATOM 764 O O . PHE A 1 98 ? -4.322 -1.332 -0.678 1.00 98.56 98 PHE A O 1
ATOM 771 N N . LEU A 1 99 ? -5.873 -2.846 -1.299 1.00 97.56 99 LEU A N 1
ATOM 772 C CA . LEU A 1 99 ? -6.766 -2.719 -0.152 1.00 97.56 99 LEU A CA 1
ATOM 773 C C . LEU A 1 99 ? -6.910 -4.053 0.586 1.00 97.56 99 LEU A C 1
ATOM 775 O O . LEU A 1 99 ? -6.967 -5.119 -0.021 1.00 97.56 99 LEU A O 1
ATOM 779 N N . ARG A 1 100 ? -7.005 -3.993 1.915 1.00 98.19 100 ARG A N 1
ATOM 780 C CA . ARG A 1 100 ? -7.327 -5.128 2.794 1.00 98.19 100 ARG A CA 1
ATOM 781 C C . ARG A 1 100 ? -8.332 -4.712 3.868 1.00 98.19 100 ARG A C 1
ATOM 783 O O . ARG A 1 100 ? -8.377 -3.534 4.224 1.00 98.19 100 ARG A O 1
ATOM 790 N N . PRO A 1 101 ? -9.092 -5.642 4.464 1.00 97.88 101 PRO A N 1
ATOM 791 C CA . PRO A 1 101 ? -9.795 -5.381 5.718 1.00 97.88 101 PRO A CA 1
ATOM 792 C C . PRO A 1 101 ? -8.804 -5.011 6.821 1.00 97.88 101 PRO A C 1
ATOM 794 O O . PRO A 1 101 ? -7.720 -5.592 6.895 1.00 97.88 101 PRO A O 1
ATOM 797 N N . ARG A 1 102 ? -9.172 -4.081 7.707 1.00 97.56 102 ARG A N 1
ATOM 798 C CA . ARG A 1 102 ? -8.385 -3.828 8.918 1.00 97.56 102 ARG A CA 1
ATOM 799 C C . ARG A 1 102 ? -8.652 -4.947 9.930 1.00 97.56 102 ARG A C 1
ATOM 801 O O . ARG A 1 102 ? -9.811 -5.142 10.301 1.00 97.56 102 ARG A O 1
ATOM 808 N N . PRO A 1 103 ? -7.617 -5.653 10.425 1.00 96.12 103 PRO A N 1
ATOM 809 C CA . PRO A 1 103 ? -7.808 -6.678 11.443 1.00 96.12 103 PRO A CA 1
ATOM 810 C C . PRO A 1 103 ? -8.580 -6.141 12.653 1.00 96.12 103 PRO A C 1
ATOM 812 O O . PRO A 1 103 ? -8.262 -5.081 13.196 1.00 96.12 103 PRO A O 1
ATOM 815 N N . GLY A 1 104 ? -9.612 -6.874 13.072 1.00 93.69 104 GLY A N 1
ATOM 816 C CA . GLY A 1 104 ? -10.430 -6.510 14.229 1.00 93.69 104 GLY A CA 1
ATOM 817 C C . GLY A 1 104 ? -11.446 -5.384 14.000 1.00 93.69 104 GLY A C 1
ATOM 818 O O . GLY A 1 104 ? -11.961 -4.857 14.987 1.00 93.69 104 GLY A O 1
ATOM 819 N N . SER A 1 105 ? -11.753 -5.023 12.748 1.00 96.81 105 SER A N 1
ATOM 820 C CA . SER A 1 105 ? -12.861 -4.124 12.399 1.00 96.81 105 SER A CA 1
ATOM 821 C C . SER A 1 105 ? -13.728 -4.705 11.282 1.00 96.81 105 SER A C 1
ATOM 823 O O . SER A 1 105 ? -13.223 -5.308 10.340 1.00 96.81 105 SER A O 1
ATOM 825 N N . ALA A 1 106 ? -15.042 -4.493 11.381 1.00 95.75 106 ALA A N 1
ATOM 826 C CA . ALA A 1 106 ? -16.008 -4.867 10.344 1.00 95.75 106 ALA A CA 1
ATOM 827 C C . ALA A 1 106 ? -16.242 -3.753 9.307 1.00 95.75 106 ALA A C 1
ATOM 829 O O . ALA A 1 106 ? -16.917 -3.979 8.307 1.00 95.75 106 ALA A O 1
ATOM 830 N N . VAL A 1 107 ? -15.732 -2.544 9.565 1.00 97.00 107 VAL A N 1
ATOM 831 C CA . VAL A 1 107 ? -16.053 -1.335 8.784 1.00 97.00 107 VAL A CA 1
ATOM 832 C C . VAL A 1 107 ? -14.821 -0.608 8.254 1.00 97.00 107 VAL A C 1
ATOM 834 O O . VAL A 1 107 ? -14.949 0.238 7.373 1.00 97.00 107 VAL A O 1
ATOM 837 N N . ALA A 1 108 ? -13.633 -0.908 8.786 1.00 97.75 108 ALA A N 1
ATOM 838 C CA . ALA A 1 108 ? -12.394 -0.250 8.400 1.00 97.75 108 ALA A CA 1
ATOM 839 C C . ALA A 1 108 ? -11.540 -1.101 7.454 1.00 97.75 108 ALA A C 1
ATOM 841 O O . ALA A 1 108 ? -11.514 -2.332 7.516 1.00 97.75 108 ALA A O 1
ATOM 842 N N . SER A 1 109 ? -10.765 -0.407 6.625 1.00 97.94 109 SER A N 1
ATOM 843 C CA . SER A 1 109 ? -9.833 -1.002 5.665 1.00 97.94 109 SER A CA 1
ATOM 844 C C . SER A 1 109 ? -8.417 -0.466 5.861 1.00 97.94 109 SER A C 1
ATOM 846 O O . SER A 1 109 ? -8.208 0.614 6.423 1.00 97.94 109 SER A O 1
ATOM 848 N N . VAL A 1 110 ? -7.446 -1.218 5.362 1.00 98.44 110 VAL A N 1
ATOM 849 C CA . VAL A 1 110 ? -6.057 -0.811 5.180 1.00 98.44 110 VAL A CA 1
ATOM 850 C C . VAL A 1 110 ? -5.842 -0.587 3.688 1.00 98.44 110 VAL A C 1
ATOM 852 O O . VAL A 1 110 ? -5.875 -1.536 2.910 1.00 98.44 110 VAL A O 1
ATOM 855 N N . GLY A 1 111 ? -5.661 0.668 3.287 1.00 98.25 111 GLY A N 1
ATOM 856 C CA . GLY A 1 111 ? -5.125 1.022 1.977 1.00 98.25 111 GLY A CA 1
ATOM 857 C C . GLY A 1 111 ? -3.607 0.996 2.009 1.00 98.25 111 GLY A C 1
ATOM 858 O O . GLY A 1 111 ? -2.993 1.265 3.041 1.00 98.25 111 GLY A O 1
ATOM 859 N N . VAL A 1 112 ? -2.991 0.666 0.886 1.00 98.69 112 VAL A N 1
ATOM 860 C CA . VAL A 1 112 ? -1.542 0.525 0.805 1.00 98.69 112 VAL A CA 1
ATOM 861 C C . VAL A 1 112 ? -1.029 1.261 -0.420 1.00 98.69 112 VAL A C 1
ATOM 863 O O . VAL A 1 112 ? -1.486 1.011 -1.531 1.00 98.69 112 VAL A O 1
ATOM 866 N N . VAL A 1 113 ? -0.073 2.160 -0.194 1.00 98.69 113 VAL A N 1
ATOM 867 C CA . VAL A 1 113 ? 0.723 2.836 -1.220 1.00 98.69 113 VAL A CA 1
ATOM 868 C C . VAL A 1 113 ? 2.154 2.346 -1.052 1.00 98.69 113 VAL A C 1
ATOM 870 O O . VAL A 1 113 ? 2.840 2.693 -0.086 1.00 98.69 113 VAL A O 1
ATOM 873 N N . SER A 1 114 ? 2.585 1.469 -1.951 1.00 98.50 114 SER A N 1
ATOM 874 C CA . SER A 1 114 ? 3.800 0.682 -1.769 1.00 98.50 114 SER A CA 1
ATOM 875 C C . SER A 1 114 ? 4.552 0.465 -3.075 1.00 98.50 114 SER A C 1
ATOM 877 O O . SER A 1 114 ? 4.127 0.880 -4.153 1.00 98.50 114 SER A O 1
ATOM 879 N N . GLY A 1 115 ? 5.694 -0.196 -2.964 1.00 98.25 115 GLY A N 1
ATOM 880 C CA . GLY A 1 115 ? 6.534 -0.556 -4.085 1.00 98.25 115 GLY A CA 1
ATOM 881 C C . GLY A 1 115 ? 7.823 -1.239 -3.651 1.00 98.25 115 GLY A C 1
ATOM 882 O O . GLY A 1 115 ? 8.170 -1.273 -2.462 1.00 98.25 115 GLY A O 1
ATOM 883 N N . THR A 1 116 ? 8.515 -1.784 -4.642 1.00 98.50 116 THR A N 1
ATOM 884 C CA . THR A 1 116 ? 9.865 -2.334 -4.526 1.00 98.50 116 THR A CA 1
ATOM 885 C C . THR A 1 116 ? 10.874 -1.278 -4.971 1.00 98.50 116 THR A C 1
ATOM 887 O O . THR A 1 116 ? 10.617 -0.527 -5.912 1.00 98.50 116 THR A O 1
ATOM 890 N N . GLY A 1 117 ? 12.011 -1.200 -4.276 1.00 97.00 117 GLY A N 1
ATOM 891 C CA . GLY A 1 117 ? 13.036 -0.176 -4.499 1.00 97.00 117 GLY A CA 1
ATOM 892 C C . GLY A 1 117 ? 12.527 1.272 -4.434 1.00 97.00 117 GLY A C 1
ATOM 893 O O . GLY A 1 117 ? 11.349 1.557 -4.248 1.00 97.00 117 GLY A O 1
ATOM 894 N N . VAL A 1 118 ? 13.428 2.243 -4.582 1.00 97.00 118 VAL A N 1
ATOM 895 C CA . VAL A 1 118 ? 13.021 3.662 -4.619 1.00 97.00 118 VAL A CA 1
ATOM 896 C C . VAL A 1 118 ? 12.303 3.998 -5.928 1.00 97.00 118 VAL A C 1
ATOM 898 O O . VAL A 1 118 ? 11.399 4.831 -5.936 1.00 97.00 118 VAL A O 1
ATOM 901 N N . GLU A 1 119 ? 12.678 3.347 -7.030 1.00 96.88 119 GLU A N 1
ATOM 902 C CA . GLU A 1 119 ? 12.053 3.561 -8.336 1.00 96.88 119 GLU A CA 1
ATOM 903 C C . GLU A 1 119 ? 10.580 3.156 -8.311 1.00 96.88 119 GLU A C 1
ATOM 905 O O . GLU A 1 119 ? 9.730 3.987 -8.627 1.00 96.88 119 GLU A O 1
ATOM 910 N N . GLY A 1 120 ? 10.257 1.953 -7.825 1.00 97.50 120 GLY A N 1
ATOM 911 C CA . GLY A 1 120 ? 8.874 1.486 -7.718 1.00 97.50 120 GLY A CA 1
ATOM 912 C C . GLY A 1 120 ? 8.028 2.331 -6.765 1.00 97.50 120 GLY A C 1
ATOM 913 O O . GLY A 1 120 ? 6.888 2.675 -7.079 1.00 97.50 120 GLY A O 1
ATOM 914 N N . LEU A 1 121 ? 8.604 2.767 -5.640 1.00 97.88 121 LEU A N 1
ATOM 915 C CA . LEU A 1 121 ? 7.946 3.708 -4.729 1.00 97.88 121 LEU A CA 1
ATOM 916 C C . LEU A 1 121 ? 7.602 5.035 -5.432 1.00 97.88 121 LEU A C 1
ATOM 918 O O . LEU A 1 121 ? 6.473 5.526 -5.317 1.00 97.88 121 LEU A O 1
ATOM 922 N N . ARG A 1 122 ? 8.529 5.597 -6.218 1.00 96.94 122 ARG A N 1
ATOM 923 C CA . ARG A 1 122 ? 8.303 6.834 -6.989 1.00 96.94 122 ARG A CA 1
ATOM 924 C C . ARG A 1 122 ? 7.212 6.698 -8.047 1.00 96.94 122 ARG A C 1
ATOM 926 O O . ARG A 1 122 ? 6.509 7.674 -8.301 1.00 96.94 122 ARG A O 1
ATOM 933 N N . LEU A 1 123 ? 7.002 5.509 -8.616 1.00 96.19 123 LEU A N 1
ATOM 934 C CA . LEU A 1 123 ? 5.921 5.291 -9.588 1.00 96.19 123 LEU A CA 1
ATOM 935 C C . LEU A 1 123 ? 4.530 5.611 -9.010 1.00 96.19 123 LEU A C 1
ATOM 937 O O . LEU A 1 123 ? 3.615 5.965 -9.753 1.00 96.19 123 LEU A O 1
ATOM 941 N N . THR A 1 124 ? 4.364 5.552 -7.686 1.00 96.19 124 THR A N 1
ATOM 942 C CA . THR A 1 124 ? 3.089 5.853 -7.014 1.00 96.19 124 THR A CA 1
ATOM 943 C C . THR A 1 124 ? 2.815 7.351 -6.807 1.00 96.19 124 THR A C 1
ATOM 945 O O . THR A 1 124 ? 1.702 7.729 -6.435 1.00 96.19 124 THR A O 1
ATOM 948 N N . GLU A 1 125 ? 3.795 8.231 -7.045 1.00 93.69 125 GLU A N 1
ATOM 949 C CA . GLU A 1 125 ? 3.690 9.669 -6.738 1.00 93.69 125 GLU A CA 1
ATOM 950 C C . GLU A 1 125 ? 2.661 10.402 -7.600 1.00 93.69 125 GLU A C 1
ATOM 952 O O . GLU A 1 125 ? 2.108 11.421 -7.187 1.00 93.69 125 GLU A O 1
ATOM 957 N N . ARG A 1 126 ? 2.399 9.894 -8.808 1.00 86.50 126 ARG A N 1
ATOM 958 C CA . ARG A 1 126 ? 1.529 10.550 -9.794 1.00 86.50 126 ARG A CA 1
ATOM 959 C C . ARG A 1 126 ? 0.183 9.862 -9.975 1.00 86.50 126 ARG A C 1
ATOM 961 O O . ARG A 1 126 ? -0.555 10.232 -10.885 1.00 86.50 126 ARG A O 1
ATOM 968 N N . LEU A 1 127 ? -0.141 8.883 -9.133 1.00 91.38 127 LEU A N 1
ATOM 969 C CA . LEU A 1 127 ? -1.380 8.124 -9.245 1.00 91.38 127 LEU A CA 1
ATOM 970 C C . LEU A 1 127 ? -2.581 8.917 -8.702 1.00 91.38 127 LEU A C 1
ATOM 972 O O . LEU A 1 127 ? -2.608 9.263 -7.520 1.00 91.38 127 LEU A O 1
ATOM 976 N N . PRO A 1 128 ? -3.610 9.197 -9.526 1.00 90.00 128 PRO A N 1
ATOM 977 C CA . PRO A 1 128 ? -4.728 10.052 -9.124 1.00 90.00 128 PRO A CA 1
ATOM 978 C C . PRO A 1 128 ? -5.827 9.324 -8.316 1.00 90.00 128 PRO A C 1
ATOM 980 O O . PRO A 1 128 ? -7.003 9.429 -8.650 1.00 90.00 128 PRO A O 1
ATOM 983 N N . TYR A 1 129 ? -5.495 8.611 -7.233 1.00 88.31 129 TYR A N 1
ATOM 984 C CA . TYR A 1 129 ? -6.487 7.871 -6.415 1.00 88.31 129 TYR A CA 1
ATOM 985 C C . TYR A 1 129 ? -7.397 8.739 -5.521 1.00 88.31 129 TYR A C 1
ATOM 987 O O . TYR A 1 129 ? -8.294 8.217 -4.867 1.00 88.31 129 TYR A O 1
ATOM 995 N N . PHE A 1 130 ? -7.238 10.067 -5.538 1.00 88.06 130 PHE A N 1
ATOM 996 C CA . PHE A 1 130 ? -8.196 11.027 -4.957 1.00 88.06 130 PHE A CA 1
ATOM 997 C C . PHE A 1 130 ? -8.933 11.857 -6.017 1.00 88.06 130 PHE A C 1
ATOM 999 O O . PHE A 1 130 ? -9.402 12.968 -5.752 1.00 88.06 130 PHE A O 1
ATOM 1006 N N . VAL A 1 131 ? -9.005 11.355 -7.250 1.00 87.44 131 VAL A N 1
ATOM 1007 C CA . VAL A 1 131 ? -9.695 12.012 -8.361 1.00 87.44 131 VAL A CA 1
ATOM 1008 C C . VAL A 1 131 ? -10.948 11.224 -8.721 1.00 87.44 131 VAL A C 1
ATOM 1010 O O . VAL A 1 131 ? -10.887 10.030 -8.993 1.00 87.44 131 VAL A O 1
ATOM 1013 N N . SER A 1 132 ? -12.095 11.909 -8.739 1.00 82.88 132 SER A N 1
ATOM 1014 C CA . SER A 1 132 ? -13.363 11.297 -9.145 1.00 82.88 132 SER A CA 1
ATOM 1015 C C . SER A 1 132 ? -13.291 10.783 -10.585 1.00 82.88 132 SER A C 1
ATOM 1017 O O . SER A 1 132 ? -12.707 11.435 -11.451 1.00 82.88 132 SER A O 1
ATOM 1019 N N . GLY A 1 133 ? -13.892 9.619 -10.835 1.00 83.69 133 GLY A N 1
ATOM 1020 C CA . GLY A 1 133 ? -13.886 8.959 -12.142 1.00 83.69 133 GLY A CA 1
ATOM 1021 C C . GLY A 1 133 ? -12.639 8.120 -12.433 1.00 83.69 133 GLY A C 1
ATOM 1022 O O . GLY A 1 133 ? -12.597 7.467 -13.472 1.00 83.69 133 GLY A O 1
ATOM 1023 N N . VAL A 1 134 ? -11.651 8.086 -11.531 1.00 86.19 134 VAL A N 1
ATOM 1024 C CA . VAL A 1 134 ? -10.515 7.161 -11.624 1.00 86.19 134 VAL A CA 1
ATOM 1025 C C . VAL A 1 134 ? -10.823 5.916 -10.800 1.00 86.19 134 VAL A C 1
ATOM 1027 O O . VAL A 1 134 ? -10.858 5.967 -9.573 1.00 86.19 134 VAL A O 1
ATOM 1030 N N . ALA A 1 135 ? -11.060 4.798 -11.482 1.00 85.81 135 ALA A N 1
ATOM 1031 C CA . ALA A 1 135 ? -11.327 3.518 -10.840 1.00 85.81 135 ALA A CA 1
ATOM 1032 C C . ALA A 1 135 ? -10.028 2.718 -10.702 1.00 85.81 135 ALA A C 1
ATOM 1034 O O . ALA A 1 135 ? -9.455 2.284 -11.701 1.00 85.81 135 ALA A O 1
ATOM 1035 N N . TYR A 1 136 ? -9.584 2.520 -9.462 1.00 92.19 136 TYR A N 1
ATOM 1036 C CA . TYR A 1 136 ? -8.569 1.522 -9.141 1.00 92.19 136 TYR A CA 1
ATOM 1037 C C . TYR A 1 136 ? -9.255 0.227 -8.693 1.00 92.19 136 TYR A C 1
ATOM 1039 O O . TYR A 1 136 ? -10.229 0.301 -7.940 1.00 92.19 136 TYR A O 1
ATOM 1047 N N . PRO A 1 137 ? -8.773 -0.942 -9.142 1.00 95.81 137 PRO A N 1
ATOM 1048 C CA . PRO A 1 137 ? -9.185 -2.219 -8.573 1.00 95.81 137 PRO A CA 1
ATOM 1049 C C . PRO A 1 137 ? -8.633 -2.391 -7.145 1.00 95.81 137 PRO A C 1
ATOM 1051 O O . PRO A 1 137 ? -7.799 -1.597 -6.701 1.00 95.81 137 PRO A O 1
ATOM 1054 N N . ASP A 1 138 ? -9.056 -3.442 -6.433 1.00 97.56 138 ASP A N 1
ATOM 1055 C CA . ASP A 1 138 ? -8.578 -3.705 -5.063 1.00 97.56 138 ASP A CA 1
ATOM 1056 C C . ASP A 1 138 ? -7.070 -3.959 -4.991 1.00 97.56 138 ASP A C 1
ATOM 1058 O O . ASP A 1 138 ? -6.473 -3.790 -3.928 1.00 97.56 138 ASP A O 1
ATOM 1062 N N . LEU A 1 139 ? -6.467 -4.397 -6.098 1.00 98.38 139 LEU A N 1
ATOM 1063 C CA . LEU A 1 139 ? -5.038 -4.598 -6.256 1.00 98.38 139 LEU A CA 1
ATOM 1064 C C . LEU A 1 139 ? -4.588 -4.171 -7.652 1.00 98.38 139 LEU A C 1
ATOM 1066 O O . LEU A 1 139 ? -5.157 -4.607 -8.653 1.00 98.38 139 LEU A O 1
ATOM 1070 N N . VAL A 1 140 ? -3.509 -3.395 -7.718 1.00 97.75 140 VAL A N 1
ATOM 1071 C CA . VAL A 1 140 ? -2.752 -3.141 -8.945 1.00 97.75 140 VAL A CA 1
ATOM 1072 C C . VAL A 1 140 ? -1.249 -3.166 -8.662 1.00 97.75 140 VAL A C 1
ATOM 1074 O O . VAL A 1 140 ? -0.759 -2.542 -7.721 1.00 97.75 140 VAL A O 1
ATOM 1077 N N . LEU A 1 141 ? -0.522 -3.888 -9.506 1.00 98.19 141 LEU A N 1
ATOM 1078 C CA . LEU A 1 141 ? 0.928 -4.015 -9.540 1.00 98.19 141 LEU A CA 1
ATOM 1079 C C . LEU A 1 141 ? 1.399 -3.620 -10.937 1.00 98.19 141 LEU A C 1
ATOM 1081 O O . LEU A 1 141 ? 0.896 -4.144 -11.930 1.00 98.19 141 LEU A O 1
ATOM 1085 N N . PHE A 1 142 ? 2.365 -2.720 -11.033 1.00 97.06 142 PHE A N 1
ATOM 1086 C CA . PHE A 1 142 ? 2.824 -2.174 -12.309 1.00 97.06 142 PHE A CA 1
ATOM 1087 C C . PHE A 1 142 ? 4.311 -1.839 -12.233 1.00 97.06 142 PHE A C 1
ATOM 1089 O O . PHE A 1 142 ? 4.815 -1.475 -11.171 1.00 97.06 142 PHE A O 1
ATOM 1096 N N . GLY A 1 143 ? 5.018 -2.022 -13.345 1.00 96.50 143 GLY A N 1
ATOM 1097 C CA . GLY A 1 143 ? 6.448 -1.726 -13.448 1.00 96.50 143 GLY A CA 1
ATOM 1098 C C . GLY A 1 143 ? 6.716 -0.334 -14.007 1.00 96.50 143 GLY A C 1
ATOM 1099 O O . GLY A 1 143 ? 5.800 0.356 -14.464 1.00 96.50 143 GLY A O 1
ATOM 1100 N N . SER A 1 144 ? 7.988 0.061 -14.037 1.00 95.44 144 SER A N 1
ATOM 1101 C CA . SER A 1 144 ? 8.410 1.333 -14.642 1.00 95.44 144 SER A CA 1
ATOM 1102 C C . SER A 1 144 ? 8.066 1.431 -16.134 1.00 95.44 144 SER A C 1
ATOM 1104 O O . SER A 1 144 ? 7.767 2.522 -16.622 1.00 95.44 144 SER A O 1
ATOM 1106 N N . SER A 1 145 ? 7.991 0.294 -16.839 1.00 93.88 145 SER A N 1
ATOM 1107 C CA . SER A 1 145 ? 7.566 0.215 -18.243 1.00 93.88 145 SER A CA 1
ATOM 1108 C C . SER A 1 145 ? 6.174 0.803 -18.494 1.00 93.88 145 SER A C 1
ATOM 1110 O O . SER A 1 145 ? 5.923 1.305 -19.587 1.00 93.88 145 SER A O 1
ATOM 1112 N N . ALA A 1 146 ? 5.293 0.843 -17.486 1.00 92.94 146 ALA A N 1
ATOM 1113 C CA . ALA A 1 146 ? 3.969 1.460 -17.597 1.00 92.94 146 ALA A CA 1
ATOM 1114 C C . ALA A 1 146 ? 4.027 2.961 -17.932 1.00 92.94 146 ALA A C 1
ATOM 1116 O O . ALA A 1 146 ? 3.060 3.514 -18.456 1.00 92.94 146 ALA A O 1
ATOM 1117 N N . LEU A 1 147 ? 5.156 3.629 -17.666 1.00 91.69 147 LEU A N 1
ATOM 1118 C CA . LEU A 1 147 ? 5.374 5.024 -18.056 1.00 91.69 147 LEU A CA 1
ATOM 1119 C C . LEU A 1 147 ? 5.533 5.200 -19.574 1.00 91.69 147 LEU A C 1
ATOM 1121 O O . LEU A 1 147 ? 5.264 6.285 -20.087 1.00 91.69 147 LEU A O 1
ATOM 1125 N N . GLU A 1 148 ? 5.957 4.152 -20.280 1.00 93.69 148 GLU A N 1
ATOM 1126 C CA . GLU A 1 148 ? 6.185 4.161 -21.728 1.00 93.69 148 GLU A CA 1
ATOM 1127 C C . GLU A 1 148 ? 5.048 3.470 -22.482 1.00 93.69 148 GLU A C 1
ATOM 1129 O O . GLU A 1 148 ? 4.581 3.975 -23.503 1.00 93.69 148 GLU A O 1
ATOM 1134 N N . THR A 1 149 ? 4.581 2.330 -21.970 1.00 92.25 149 THR A N 1
ATOM 1135 C CA . THR A 1 149 ? 3.621 1.454 -22.658 1.00 92.25 149 THR A CA 1
ATOM 1136 C C . THR A 1 149 ? 2.202 1.537 -22.093 1.00 92.25 149 THR A C 1
ATOM 1138 O O . THR A 1 149 ? 1.286 0.893 -22.601 1.00 92.25 149 THR A O 1
ATOM 1141 N N . GLY A 1 150 ? 1.975 2.351 -21.059 1.00 89.44 150 GLY A N 1
ATOM 1142 C CA . GLY A 1 150 ? 0.662 2.506 -20.444 1.00 89.44 150 GLY A CA 1
ATOM 1143 C C . GLY A 1 150 ? 0.167 1.203 -19.815 1.00 89.44 150 GLY A C 1
ATOM 1144 O O . GLY A 1 150 ? 0.833 0.625 -18.958 1.00 89.44 150 GLY A O 1
ATOM 1145 N N . ALA A 1 151 ? -1.023 0.752 -20.223 1.00 87.69 151 ALA A N 1
ATOM 1146 C CA . ALA A 1 151 ? -1.679 -0.423 -19.645 1.00 87.69 151 ALA A CA 1
ATOM 1147 C C . ALA A 1 151 ? -0.872 -1.722 -19.819 1.00 87.69 151 ALA A C 1
ATOM 1149 O O . ALA A 1 151 ? -0.937 -2.583 -18.946 1.00 87.69 151 ALA A O 1
ATOM 1150 N N . ASP A 1 152 ? -0.056 -1.831 -20.871 1.00 89.25 152 ASP A N 1
ATOM 1151 C CA . ASP A 1 152 ? 0.789 -3.008 -21.119 1.00 89.25 152 ASP A CA 1
ATOM 1152 C C . ASP A 1 152 ? 1.933 -3.140 -20.091 1.00 89.25 152 ASP A C 1
ATOM 1154 O O . ASP A 1 152 ? 2.575 -4.182 -19.990 1.00 89.25 152 ASP A O 1
ATOM 1158 N N . GLY A 1 153 ? 2.217 -2.086 -19.315 1.00 91.19 153 GLY A N 1
ATOM 1159 C CA . GLY A 1 153 ? 3.171 -2.125 -18.201 1.00 91.19 153 GLY A CA 1
ATOM 1160 C C . GLY A 1 153 ? 2.558 -2.535 -16.856 1.00 91.19 153 GLY A C 1
ATOM 1161 O O . GLY A 1 153 ? 3.265 -2.590 -15.842 1.00 91.19 153 GLY A O 1
ATOM 1162 N N . VAL A 1 154 ? 1.251 -2.816 -16.816 1.00 95.12 154 VAL A N 1
ATOM 1163 C CA . VAL A 1 154 ? 0.580 -3.381 -15.639 1.00 95.12 154 VAL A CA 1
ATOM 1164 C C . VAL A 1 154 ? 0.937 -4.860 -15.536 1.00 95.12 154 VAL A C 1
ATOM 1166 O O . VAL A 1 154 ? 0.692 -5.631 -16.451 1.00 95.12 154 VAL A O 1
ATOM 1169 N N . VAL A 1 155 ? 1.495 -5.266 -14.398 1.00 97.19 155 VAL A N 1
ATOM 1170 C CA . VAL A 1 155 ? 1.942 -6.643 -14.137 1.00 97.19 155 VAL A CA 1
ATOM 1171 C C . VAL A 1 155 ? 0.801 -7.500 -13.600 1.00 97.19 155 VAL A C 1
ATOM 1173 O O . VAL A 1 155 ? 0.654 -8.659 -13.983 1.00 97.19 155 VAL A O 1
ATOM 1176 N N . ALA A 1 156 ? -0.005 -6.948 -12.695 1.00 97.94 156 ALA A N 1
ATOM 1177 C CA . ALA A 1 156 ? -1.199 -7.608 -12.190 1.00 97.94 156 ALA A CA 1
ATOM 1178 C C . ALA A 1 156 ? -2.250 -6.582 -11.776 1.00 97.94 156 ALA A C 1
ATOM 1180 O O . ALA A 1 156 ? -1.913 -5.525 -11.246 1.00 97.94 156 ALA A O 1
ATOM 1181 N N . ALA A 1 157 ? -3.523 -6.892 -11.984 1.00 97.62 157 ALA A N 1
ATOM 1182 C CA . ALA A 1 157 ? -4.622 -6.049 -11.536 1.00 97.62 157 ALA A CA 1
ATOM 1183 C C . ALA A 1 157 ? -5.889 -6.872 -11.300 1.00 97.62 157 ALA A C 1
ATOM 1185 O O . ALA A 1 157 ? -6.143 -7.843 -12.018 1.00 97.62 157 ALA A O 1
ATOM 1186 N N . GLY A 1 158 ? -6.697 -6.476 -10.319 1.00 97.69 158 GLY A N 1
ATOM 1187 C CA . GLY A 1 158 ? -8.018 -7.060 -10.122 1.00 97.69 158 GLY A CA 1
ATOM 1188 C C . GLY A 1 158 ? -8.563 -6.945 -8.708 1.00 97.69 158 GLY A C 1
ATOM 1189 O O . GLY A 1 158 ? -8.040 -6.212 -7.869 1.00 97.69 158 GLY A O 1
ATOM 1190 N N . PHE A 1 159 ? -9.644 -7.677 -8.474 1.00 98.38 159 PHE A N 1
ATOM 1191 C CA . PHE A 1 159 ? -10.424 -7.629 -7.241 1.00 98.38 159 PHE A CA 1
ATOM 1192 C C . PHE A 1 159 ? -10.213 -8.902 -6.427 1.00 98.38 159 PHE A C 1
ATOM 1194 O O . PHE A 1 159 ? -10.044 -9.984 -6.998 1.00 98.38 159 PHE A O 1
ATOM 1201 N N . PHE A 1 160 ? -10.225 -8.787 -5.100 1.00 98.56 160 PHE A N 1
ATOM 1202 C CA . PHE A 1 160 ? -10.236 -9.974 -4.244 1.00 98.56 160 PHE A CA 1
ATOM 1203 C C . PHE A 1 160 ? -11.612 -10.648 -4.286 1.00 98.56 160 PHE A C 1
ATOM 1205 O O . PHE A 1 160 ? -12.607 -10.053 -4.704 1.00 98.56 160 PHE A O 1
ATOM 1212 N N . GLY A 1 161 ? -11.678 -11.895 -3.822 1.00 98.19 161 GLY A N 1
ATOM 1213 C CA . GLY A 1 161 ? -12.957 -12.540 -3.548 1.00 98.19 161 GLY A CA 1
ATOM 1214 C C . GLY A 1 161 ? -13.740 -11.808 -2.457 1.00 98.19 161 GLY A C 1
ATOM 1215 O O . GLY A 1 161 ? -13.193 -11.000 -1.705 1.00 98.19 161 GLY A O 1
ATOM 1216 N N . HIS A 1 162 ? -15.028 -12.121 -2.306 1.00 96.62 162 HIS A N 1
ATOM 1217 C CA . HIS A 1 162 ? -15.848 -11.552 -1.223 1.00 96.62 162 HIS A CA 1
ATOM 1218 C C . HIS A 1 162 ? -15.351 -11.927 0.184 1.00 96.62 162 HIS A C 1
ATOM 1220 O O . HIS A 1 162 ? -15.658 -11.239 1.156 1.00 96.62 162 HIS A O 1
ATOM 1226 N N . ASP A 1 163 ? -14.577 -13.006 0.291 1.00 96.00 163 ASP A N 1
ATOM 1227 C CA . ASP A 1 163 ? -13.869 -13.436 1.498 1.00 96.00 163 ASP A CA 1
ATOM 1228 C C . ASP A 1 163 ? -12.474 -12.799 1.635 1.00 96.00 163 ASP A C 1
ATOM 1230 O O . ASP A 1 163 ? -11.713 -13.152 2.536 1.00 96.00 163 ASP A O 1
ATOM 1234 N N . TRP A 1 164 ? -12.138 -11.856 0.751 1.00 96.94 164 TRP A N 1
ATOM 1235 C CA . TRP A 1 164 ? -10.846 -11.192 0.660 1.00 96.94 164 TRP A CA 1
ATOM 1236 C C . TRP A 1 164 ? -9.678 -12.129 0.308 1.00 96.94 164 TRP A C 1
ATOM 1238 O O . TRP A 1 164 ? -8.524 -11.791 0.583 1.00 96.94 164 TRP A O 1
ATOM 1248 N N . SER A 1 165 ? -9.936 -13.288 -0.297 1.00 97.25 165 SER A N 1
ATOM 1249 C CA . SER A 1 165 ? -8.903 -14.204 -0.796 1.00 97.25 165 SER A CA 1
ATOM 1250 C C . SER A 1 165 ? -8.458 -13.854 -2.222 1.00 97.25 165 SER A C 1
ATOM 1252 O O . SER A 1 165 ? -9.154 -13.149 -2.959 1.00 97.25 165 SER A O 1
ATOM 1254 N N . VAL A 1 166 ? -7.272 -14.327 -2.615 1.00 97.81 166 VAL A N 1
ATOM 1255 C CA . VAL A 1 166 ? -6.791 -14.224 -4.007 1.00 97.81 166 VAL A CA 1
ATOM 1256 C C . VAL A 1 166 ? -7.423 -15.328 -4.856 1.00 97.81 166 VAL A C 1
ATOM 1258 O O . VAL A 1 166 ? -7.727 -15.117 -6.026 1.00 97.81 166 VAL A O 1
ATOM 1261 N N . GLU A 1 167 ? -7.654 -16.488 -4.250 1.00 96.94 167 GLU A N 1
ATOM 1262 C CA . GLU A 1 167 ? -8.095 -17.736 -4.866 1.00 96.94 167 GLU A CA 1
ATOM 1263 C C . GLU A 1 167 ? -9.511 -17.642 -5.432 1.00 96.94 167 GLU A C 1
ATOM 1265 O O . GLU A 1 167 ? -9.784 -18.189 -6.499 1.00 96.94 167 GLU A O 1
ATOM 1270 N N . THR A 1 168 ? -10.410 -16.945 -4.733 1.00 97.69 168 THR A N 1
ATOM 1271 C CA . THR A 1 168 ? -11.790 -16.725 -5.200 1.00 97.69 168 THR A CA 1
ATOM 1272 C C . THR A 1 168 ? -11.981 -15.364 -5.875 1.00 97.69 168 THR A C 1
ATOM 1274 O O . THR A 1 168 ? -13.097 -15.020 -6.262 1.00 97.69 168 THR A O 1
ATOM 1277 N N . GLY A 1 169 ? -10.900 -14.590 -6.016 1.00 97.50 169 GLY A N 1
ATOM 1278 C CA . GLY A 1 169 ? -10.899 -13.277 -6.652 1.00 97.50 169 GLY A CA 1
ATOM 1279 C C . GLY A 1 169 ? -10.685 -13.315 -8.165 1.00 97.50 169 GLY A C 1
ATOM 1280 O O . GLY A 1 169 ? -10.487 -14.357 -8.789 1.00 97.50 169 GLY A O 1
ATOM 1281 N N . GLU A 1 170 ? -10.673 -12.126 -8.761 1.00 97.50 170 GLU A N 1
ATOM 1282 C CA . GLU A 1 170 ? -10.494 -11.905 -10.196 1.00 97.50 170 GLU A CA 1
ATOM 1283 C C . GLU A 1 170 ? -9.223 -11.095 -10.467 1.00 97.50 170 GLU A C 1
ATOM 1285 O O . GLU A 1 170 ? -9.255 -10.022 -11.069 1.00 97.50 170 GLU A O 1
ATOM 1290 N N . ILE A 1 171 ? -8.077 -11.605 -10.009 1.00 97.69 171 ILE A N 1
ATOM 1291 C CA . ILE A 1 171 ? -6.770 -10.987 -10.261 1.00 97.69 171 ILE A CA 1
ATOM 1292 C C . ILE A 1 171 ? -6.179 -11.554 -11.553 1.00 97.69 171 ILE A C 1
ATOM 1294 O O . ILE A 1 171 ? -5.935 -12.758 -11.684 1.00 97.69 171 ILE A O 1
ATOM 1298 N N . ARG A 1 172 ? -5.932 -10.674 -12.525 1.00 96.69 172 ARG A N 1
ATOM 1299 C CA . ARG A 1 172 ? -5.283 -11.007 -13.797 1.00 96.69 172 ARG A CA 1
ATOM 1300 C C . ARG A 1 172 ? -3.820 -10.611 -13.759 1.00 96.69 172 ARG A C 1
ATOM 1302 O O . ARG A 1 172 ? -3.470 -9.569 -13.216 1.00 96.69 172 ARG A O 1
ATOM 1309 N N . TRP A 1 173 ? -2.992 -11.461 -14.351 1.00 96.19 173 TRP A N 1
ATOM 1310 C CA . TRP A 1 173 ? -1.564 -11.240 -14.528 1.00 96.19 173 TRP A CA 1
ATOM 1311 C C . TRP A 1 173 ? -1.282 -11.012 -16.001 1.00 96.19 173 TRP A C 1
ATOM 1313 O O . TRP A 1 173 ? -1.880 -11.680 -16.846 1.00 96.19 173 TRP A O 1
ATOM 1323 N N . HIS A 1 174 ? -0.388 -10.076 -16.275 1.00 89.19 174 HIS A N 1
ATOM 1324 C CA . HIS A 1 174 ? 0.176 -9.873 -17.594 1.00 89.19 174 HIS A CA 1
ATOM 1325 C C . HIS A 1 174 ? 1.512 -10.620 -17.641 1.00 89.19 174 HIS A C 1
ATOM 1327 O O . HIS A 1 174 ? 2.481 -10.209 -16.994 1.00 89.19 174 HIS A O 1
ATOM 1333 N N . ASP A 1 175 ? 1.514 -11.761 -18.330 1.00 68.69 175 ASP A N 1
ATOM 1334 C CA . ASP A 1 175 ? 2.698 -12.603 -18.533 1.00 68.69 175 ASP A CA 1
ATOM 1335 C C . ASP A 1 175 ? 3.505 -12.140 -19.758 1.00 68.69 175 ASP A C 1
ATOM 1337 O O . ASP A 1 175 ? 2.881 -11.744 -20.772 1.00 68.69 175 ASP A O 1
#

Radius of gyration: 15.04 Å; chains: 1; bounding box: 33×38×42 Å